Protein AF-A0A3D0KUP7-F1 (afdb_monomer)

Foldseek 3Di:
DVVVVVVVLVVLVVVLVVQLVQLVVQLVPDPDPVSNVVSVVSNVVSVVSVVVSD

Nearest PDB structures (foldseek):
  5l89-assembly3_Z  TM=8.860E-01  e=6.852E+00  Rhodospirillum rubrum
  5l8b-assembly4_V  TM=8.911E-01  e=8.942E+00  Rhodospirillum rubrum
  5l8f-assembly1_C  TM=8.908E-01  e=9.557E+00  Rhodospirillum rubrum ATCC 11170
  5l8b-assembly1_J  TM=8.891E-01  e=9.557E+00  Rhodospirillum rubrum

Solvent-accessible surface area (backbone atoms only — not comparable to full-atom values): 2896 Å² total; per-residue (Å²): 133,58,69,64,54,54,53,53,52,56,52,51,53,53,53,33,53,52,42,34,55,50,13,50,50,38,39,70,74,42,89,47,70,68,54,24,51,52,14,49,52,43,29,52,51,24,52,54,54,46,64,75,74,107

Sequence (54 aa):
MDLVATITANWNYLIVILLMMGGLFIVISQNNMVKKLVGLAIFQTSVFLFYITV

Secondary structure (DSSP, 8-state):
-HHHHHHHHHHHHHHHHHHHHHHHHHHHH-SSHHHHHHHHHHHHHHHHHHHHH-

Structure (mmCIF, N/CA/C/O backbone):
data_AF-A0A3D0KUP7-F1
#
_entry.id   AF-A0A3D0KUP7-F1
#
loop_
_atom_site.group_PDB
_atom_site.id
_atom_site.type_symbol
_atom_site.label_atom_id
_atom_site.label_alt_id
_atom_site.label_comp_id
_atom_site.label_asym_id
_atom_site.label_entity_id
_atom_site.label_seq_id
_atom_site.pdbx_PDB_ins_code
_atom_site.Cartn_x
_atom_site.Cartn_y
_atom_site.Cartn_z
_atom_site.occupancy
_atom_site.B_iso_or_equiv
_atom_site.auth_seq_id
_atom_site.auth_comp_id
_atom_site.auth_asym_id
_atom_site.auth_atom_id
_atom_site.pdbx_PDB_model_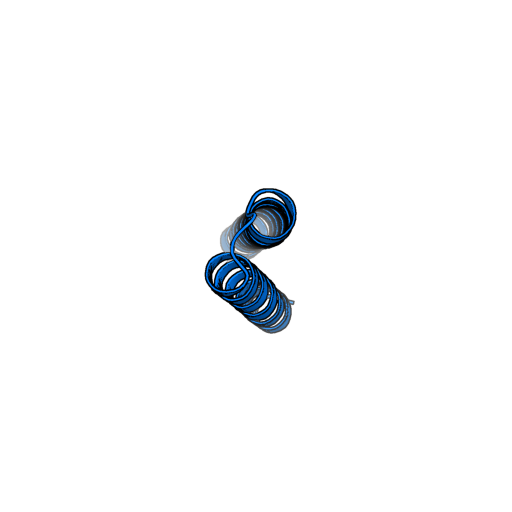num
ATOM 1 N N . MET A 1 1 ? 9.073 6.587 -27.104 1.00 52.97 1 MET A N 1
ATOM 2 C CA . MET A 1 1 ? 7.798 6.202 -26.455 1.00 52.97 1 MET A CA 1
ATOM 3 C C . MET A 1 1 ? 8.028 5.907 -24.964 1.00 52.97 1 MET A C 1
ATOM 5 O O . MET A 1 1 ? 7.220 5.248 -24.329 1.00 52.97 1 MET A O 1
ATOM 9 N N . ASP A 1 2 ? 9.093 6.477 -24.382 1.00 60.72 2 ASP A N 1
ATOM 10 C CA . ASP A 1 2 ? 9.691 6.011 -23.121 1.00 60.72 2 ASP A CA 1
ATOM 11 C C . ASP A 1 2 ? 9.554 7.038 -21.983 1.00 60.72 2 ASP A C 1
ATOM 13 O O . ASP A 1 2 ? 9.551 6.670 -20.811 1.00 60.72 2 ASP A O 1
ATOM 17 N N . LEU A 1 3 ? 9.359 8.325 -22.318 1.00 58.03 3 LEU A N 1
ATOM 18 C CA . LEU A 1 3 ? 9.077 9.390 -21.343 1.00 58.03 3 LEU A CA 1
ATOM 19 C C . LEU A 1 3 ? 7.689 9.247 -20.708 1.00 58.03 3 LEU A C 1
ATOM 21 O O . LEU A 1 3 ? 7.521 9.487 -19.518 1.00 58.03 3 LEU A O 1
ATOM 25 N N . VAL A 1 4 ? 6.687 8.844 -21.495 1.00 62.12 4 VAL A N 1
ATOM 26 C CA . VAL A 1 4 ? 5.327 8.631 -20.979 1.00 62.12 4 VAL A CA 1
ATOM 27 C C . VAL A 1 4 ? 5.323 7.442 -20.016 1.00 62.12 4 VAL A C 1
ATOM 29 O O . VAL A 1 4 ? 4.786 7.555 -18.924 1.00 62.12 4 VAL A O 1
ATOM 32 N N . ALA A 1 5 ? 6.016 6.350 -20.355 1.00 61.28 5 ALA A N 1
ATOM 33 C CA . ALA A 1 5 ? 6.122 5.172 -19.495 1.00 61.28 5 ALA A CA 1
ATOM 34 C C . ALA A 1 5 ? 6.831 5.469 -18.160 1.00 61.28 5 ALA A C 1
ATOM 36 O O . ALA A 1 5 ? 6.352 5.055 -17.108 1.00 61.28 5 ALA A O 1
ATOM 37 N N . THR A 1 6 ? 7.925 6.238 -18.173 1.00 61.09 6 THR A N 1
ATOM 38 C CA . THR A 1 6 ? 8.663 6.597 -16.944 1.00 61.09 6 THR A CA 1
ATOM 39 C C . THR A 1 6 ? 7.905 7.584 -16.054 1.00 61.09 6 THR A C 1
ATOM 41 O O . THR A 1 6 ? 7.909 7.431 -14.832 1.00 61.09 6 THR A O 1
ATOM 44 N N . ILE A 1 7 ? 7.201 8.563 -16.632 1.00 60.41 7 ILE A N 1
ATOM 45 C CA . ILE A 1 7 ? 6.364 9.489 -15.853 1.00 60.41 7 ILE A CA 1
ATOM 46 C C . ILE A 1 7 ? 5.153 8.743 -15.273 1.00 60.41 7 ILE A C 1
ATOM 48 O O . ILE A 1 7 ? 4.863 8.878 -14.084 1.00 60.41 7 ILE A O 1
ATOM 52 N N . THR A 1 8 ? 4.482 7.903 -16.064 1.00 62.19 8 THR A N 1
ATOM 53 C CA . THR A 1 8 ? 3.345 7.093 -15.598 1.00 62.19 8 THR A CA 1
ATOM 54 C C . THR A 1 8 ? 3.751 6.067 -14.530 1.00 62.19 8 THR A C 1
ATOM 56 O O . THR A 1 8 ? 2.965 5.818 -13.613 1.00 62.19 8 THR A O 1
ATOM 59 N N . ALA A 1 9 ? 4.973 5.524 -14.580 1.00 64.62 9 ALA A N 1
ATOM 60 C CA . ALA A 1 9 ? 5.497 4.626 -13.548 1.00 64.62 9 ALA A CA 1
ATOM 61 C C . ALA A 1 9 ? 5.654 5.333 -12.188 1.00 64.62 9 ALA A C 1
ATOM 63 O O . ALA A 1 9 ? 5.151 4.837 -11.180 1.00 64.62 9 ALA A O 1
ATOM 64 N N . ASN A 1 10 ? 6.255 6.530 -12.154 1.00 69.31 10 ASN A N 1
ATOM 65 C CA . ASN A 1 10 ? 6.398 7.310 -10.915 1.00 69.31 10 ASN A CA 1
ATOM 66 C C . ASN A 1 10 ? 5.046 7.746 -10.324 1.00 69.31 10 ASN A C 1
ATOM 68 O O . ASN A 1 10 ? 4.868 7.734 -9.105 1.00 69.31 10 ASN A O 1
ATOM 72 N N . TRP A 1 11 ? 4.080 8.112 -11.172 1.00 71.81 11 TRP A N 1
ATOM 73 C CA . TRP A 1 11 ? 2.753 8.540 -10.718 1.00 71.81 11 TRP A CA 1
ATOM 74 C C . TRP A 1 11 ? 1.930 7.403 -10.103 1.00 71.81 11 TRP A C 1
ATOM 76 O O . TRP A 1 11 ? 1.324 7.601 -9.048 1.00 71.81 11 TRP A O 1
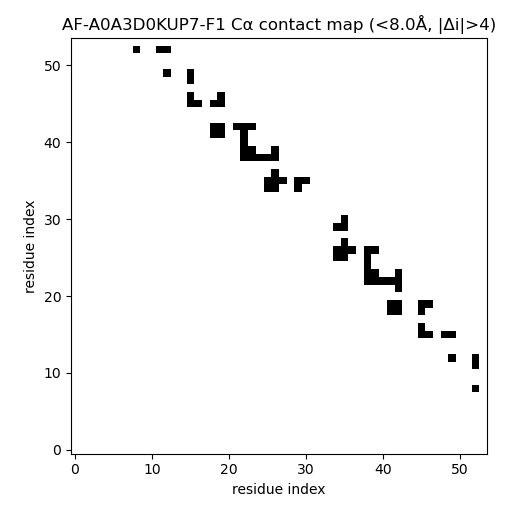ATOM 86 N N . ASN A 1 12 ? 1.931 6.210 -10.707 1.00 77.12 12 ASN A N 1
ATOM 87 C CA . ASN A 1 12 ? 1.232 5.067 -10.113 1.00 77.12 12 ASN A CA 1
ATOM 88 C C . ASN A 1 12 ? 1.852 4.658 -8.773 1.00 77.12 12 ASN A C 1
ATOM 90 O O . ASN A 1 12 ? 1.122 4.388 -7.821 1.00 77.12 12 ASN A O 1
ATOM 94 N N . TYR A 1 13 ? 3.182 4.680 -8.663 1.00 79.06 13 TYR A N 1
ATOM 95 C CA . TYR A 1 13 ? 3.872 4.330 -7.422 1.00 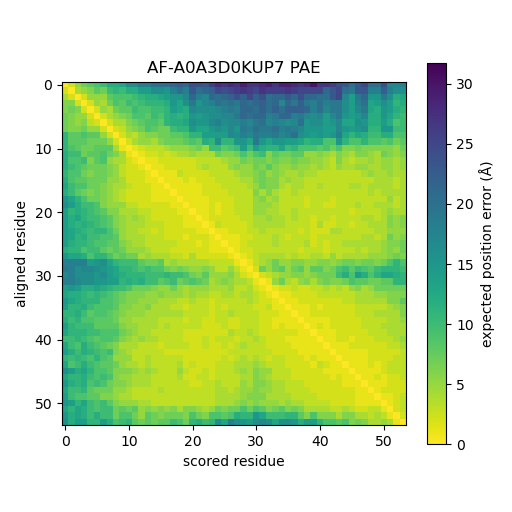79.06 13 TYR A CA 1
ATOM 96 C C . TYR A 1 13 ? 3.471 5.250 -6.255 1.00 79.06 13 TYR A C 1
ATOM 98 O O . TYR A 1 13 ? 3.180 4.781 -5.152 1.00 79.06 13 TYR A O 1
ATOM 106 N N . LEU A 1 14 ? 3.379 6.562 -6.511 1.00 81.50 14 LEU A N 1
ATOM 107 C CA . LEU A 1 14 ? 2.925 7.551 -5.526 1.00 81.50 14 LEU A CA 1
ATOM 108 C C . LEU A 1 14 ? 1.468 7.323 -5.101 1.00 81.50 14 LEU A C 1
ATOM 110 O O . LEU A 1 14 ? 1.161 7.388 -3.909 1.00 81.50 14 LEU A O 1
ATOM 114 N N . ILE A 1 15 ? 0.580 7.025 -6.054 1.00 84.38 15 ILE A N 1
ATOM 115 C CA . ILE A 1 15 ? -0.838 6.742 -5.784 1.00 84.38 15 ILE A CA 1
ATOM 116 C C . ILE A 1 15 ? -0.987 5.506 -4.898 1.00 84.38 15 ILE A C 1
ATOM 118 O O . ILE A 1 15 ? -1.741 5.539 -3.926 1.00 84.38 15 ILE A O 1
ATOM 122 N N . VAL A 1 16 ? -0.247 4.437 -5.194 1.00 85.81 16 VAL A N 1
ATOM 123 C CA . VAL A 1 16 ? -0.309 3.185 -4.434 1.00 85.81 16 VAL A CA 1
ATOM 124 C C . VAL A 1 16 ? 0.182 3.375 -2.997 1.00 85.81 16 VAL A C 1
ATOM 126 O O . VAL A 1 16 ? -0.478 2.918 -2.064 1.00 85.81 16 VAL A O 1
ATOM 129 N N . ILE A 1 17 ? 1.279 4.111 -2.796 1.00 85.06 17 ILE A N 1
ATOM 130 C CA . ILE A 1 17 ? 1.805 4.429 -1.457 1.00 85.06 17 ILE A CA 1
ATOM 131 C C . ILE A 1 17 ? 0.807 5.263 -0.644 1.00 85.06 17 ILE A C 1
ATOM 133 O O . ILE A 1 17 ? 0.583 4.979 0.536 1.00 85.06 17 ILE A O 1
ATOM 137 N N . LEU A 1 18 ? 0.168 6.259 -1.264 1.00 89.12 18 LEU A N 1
ATOM 138 C CA . LEU A 1 18 ? -0.840 7.089 -0.601 1.00 89.12 18 LEU A CA 1
ATOM 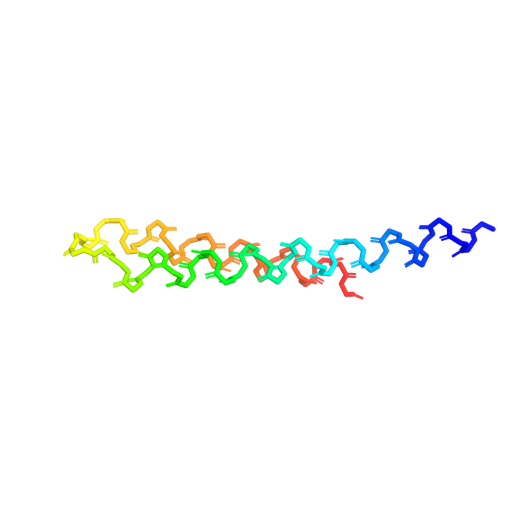139 C C . LEU A 1 18 ? -2.067 6.246 -0.213 1.00 89.12 18 LEU A C 1
ATOM 141 O O . LEU A 1 18 ? -2.555 6.348 0.915 1.00 89.12 18 LEU A O 1
ATOM 145 N N . LEU A 1 19 ? -2.510 5.346 -1.098 1.00 86.88 19 LEU A N 1
ATOM 146 C CA . LEU A 1 19 ? -3.599 4.405 -0.820 1.00 86.88 19 LEU A CA 1
ATOM 147 C C . LEU A 1 19 ? -3.265 3.479 0.359 1.00 86.88 19 LEU A C 1
ATOM 149 O O . LEU A 1 19 ? -4.100 3.262 1.240 1.00 86.88 19 LEU A O 1
ATOM 153 N N . MET A 1 20 ? -2.035 2.964 0.392 1.00 87.81 20 MET A N 1
ATOM 154 C CA . MET A 1 20 ? -1.555 2.052 1.426 1.00 87.81 20 MET A CA 1
ATOM 155 C C . MET A 1 20 ? -1.486 2.746 2.799 1.00 87.81 20 MET A C 1
ATOM 157 O O . MET A 1 20 ? -1.970 2.205 3.797 1.00 87.81 20 MET A O 1
ATOM 161 N N . MET A 1 21 ? -0.973 3.981 2.846 1.00 89.88 21 MET A N 1
ATOM 162 C CA . MET A 1 21 ? -0.953 4.814 4.057 1.00 89.88 21 MET A CA 1
ATOM 163 C C . MET A 1 21 ? -2.362 5.212 4.519 1.00 89.88 21 MET A C 1
ATOM 165 O O . MET A 1 21 ? -2.652 5.173 5.716 1.00 89.88 21 MET A O 1
ATOM 169 N N . GLY A 1 22 ? -3.264 5.530 3.585 1.00 90.69 22 GLY A N 1
ATOM 170 C CA . GLY A 1 22 ? -4.669 5.821 3.880 1.00 90.69 22 GLY A CA 1
ATOM 171 C C . GLY A 1 22 ? -5.420 4.617 4.460 1.00 90.69 22 GLY A C 1
ATOM 172 O O . GLY A 1 22 ? -6.147 4.761 5.446 1.00 90.69 22 GLY A O 1
ATOM 173 N N . GLY A 1 23 ? -5.199 3.417 3.913 1.00 88.19 23 GLY A N 1
ATOM 174 C CA . GLY A 1 23 ? -5.758 2.169 4.443 1.00 88.19 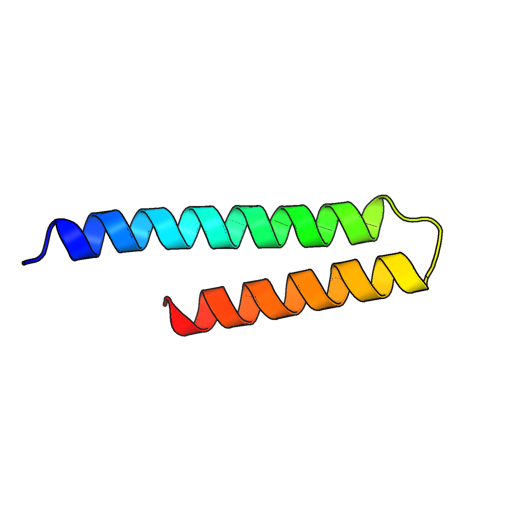23 GLY A CA 1
ATOM 175 C C . GLY A 1 23 ? -5.328 1.914 5.891 1.00 88.19 23 GLY A C 1
ATOM 176 O O . GLY A 1 23 ? -6.168 1.627 6.747 1.00 88.19 23 GLY A O 1
ATOM 177 N N . LEU A 1 24 ? -4.042 2.120 6.196 1.00 88.88 24 LEU A N 1
ATOM 178 C CA . LEU A 1 24 ? -3.507 1.968 7.552 1.00 88.88 24 LEU A CA 1
ATOM 179 C C . LEU A 1 24 ? -4.066 3.021 8.526 1.00 88.88 24 LEU A C 1
ATOM 181 O O . LEU A 1 24 ? -4.407 2.694 9.665 1.00 88.88 24 LEU A O 1
ATOM 185 N N . PHE A 1 25 ? -4.220 4.271 8.077 1.00 88.88 25 PHE A N 1
ATOM 186 C CA . PHE A 1 25 ? -4.811 5.345 8.880 1.00 88.88 25 PHE A CA 1
ATOM 187 C C . PHE A 1 25 ? -6.249 5.015 9.309 1.00 88.88 25 PHE A C 1
ATOM 189 O O . PHE A 1 25 ? -6.615 5.197 10.473 1.00 88.88 25 PHE A O 1
ATOM 196 N N . ILE A 1 26 ? -7.050 4.452 8.398 1.00 86.31 26 ILE A N 1
ATOM 197 C CA . ILE A 1 26 ? -8.418 4.003 8.692 1.00 86.31 26 ILE A CA 1
ATOM 198 C C . ILE A 1 26 ? -8.406 2.842 9.697 1.00 86.31 26 ILE A C 1
ATOM 200 O O . ILE A 1 26 ? -9.238 2.812 10.599 1.00 86.31 26 ILE A O 1
ATOM 204 N N . VAL A 1 27 ? -7.459 1.905 9.608 1.00 87.81 27 VAL A N 1
ATOM 205 C CA . VAL A 1 27 ? -7.357 0.812 10.591 1.00 87.81 27 VAL A CA 1
ATOM 206 C C . VAL A 1 27 ? -7.044 1.345 11.995 1.00 87.81 27 VAL A C 1
ATOM 208 O O . VAL A 1 27 ? -7.610 0.855 12.972 1.00 87.81 27 VAL A O 1
ATOM 211 N N . ILE A 1 28 ? -6.183 2.356 12.122 1.00 87.69 28 ILE A N 1
ATOM 212 C CA . ILE A 1 28 ? -5.777 2.891 13.432 1.00 87.69 28 ILE A CA 1
ATOM 213 C C . ILE A 1 28 ? -6.861 3.798 14.037 1.00 87.69 28 ILE A C 1
ATOM 215 O O . ILE A 1 28 ? -7.139 3.708 15.231 1.00 87.69 28 ILE A O 1
ATOM 219 N N . SER A 1 29 ? -7.498 4.650 13.228 1.00 87.94 29 SER A N 1
ATOM 220 C CA . SER A 1 29 ? -8.422 5.690 13.709 1.00 87.94 29 SER A CA 1
ATOM 221 C C . SER A 1 29 ? -9.792 5.159 14.162 1.00 87.94 29 SER A C 1
ATOM 223 O O . SER A 1 29 ? -10.486 5.811 14.945 1.00 87.94 29 SER A O 1
ATOM 225 N N . GLN A 1 30 ? -10.217 3.989 13.683 1.00 83.62 30 GLN A N 1
ATOM 226 C CA . GLN A 1 30 ? -11.594 3.528 13.865 1.00 83.62 30 GLN A CA 1
ATOM 227 C C . GLN A 1 30 ? -11.757 2.683 15.139 1.00 83.62 30 GLN A C 1
ATOM 229 O O . GLN A 1 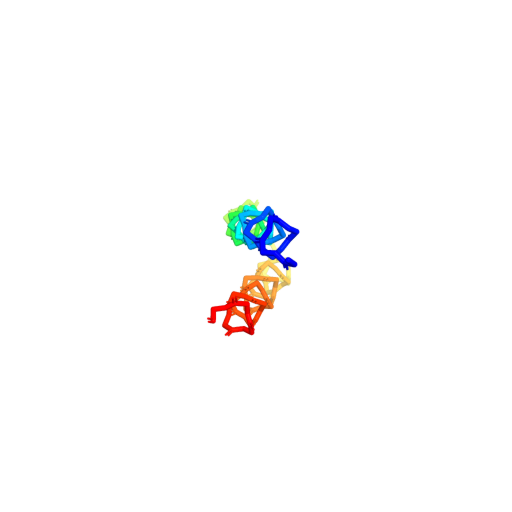30 ? -11.125 1.640 15.299 1.00 83.62 30 GLN A O 1
ATOM 234 N N . ASN A 1 31 ? -12.688 3.078 16.014 1.00 79.12 31 ASN A N 1
ATOM 235 C CA . ASN A 1 31 ? -13.045 2.305 17.214 1.00 79.12 31 ASN A CA 1
ATOM 236 C C . ASN A 1 31 ? -14.001 1.128 16.911 1.00 79.12 31 ASN A C 1
ATOM 238 O O . ASN A 1 31 ? -14.127 0.200 17.702 1.00 79.12 31 ASN A O 1
ATOM 242 N N . ASN A 1 32 ? -14.681 1.153 15.756 1.00 87.88 32 ASN A N 1
ATOM 243 C CA . ASN A 1 32 ? -15.618 0.107 15.339 1.00 87.88 32 ASN A CA 1
ATOM 244 C C . ASN A 1 32 ? -14.916 -0.946 14.460 1.00 87.88 32 ASN A C 1
ATOM 246 O O . ASN A 1 32 ? -14.264 -0.599 13.470 1.00 87.88 32 ASN A O 1
ATOM 250 N N . MET A 1 33 ? -15.095 -2.230 14.791 1.00 83.88 33 MET A N 1
ATOM 251 C CA . MET A 1 33 ? -14.463 -3.357 14.094 1.00 83.88 33 MET A CA 1
ATOM 252 C C . MET A 1 33 ? -14.822 -3.420 12.603 1.00 83.88 33 MET A C 1
ATOM 254 O O . MET A 1 33 ? -13.962 -3.738 11.786 1.00 83.88 33 MET A O 1
ATOM 258 N N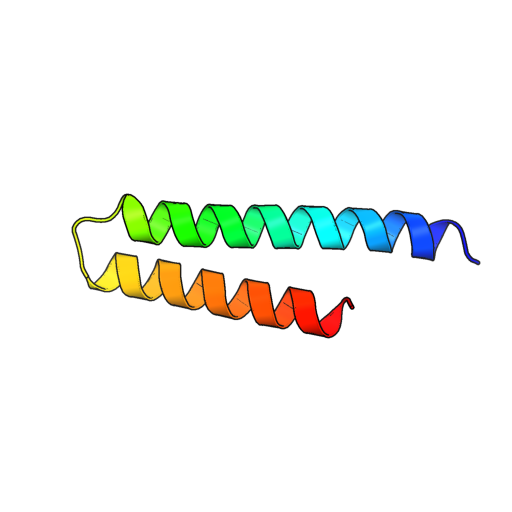 . VAL A 1 34 ? -16.046 -3.039 12.217 1.00 87.50 34 VAL A N 1
ATOM 259 C CA . VAL A 1 34 ? -16.469 -3.047 10.802 1.00 87.50 34 VAL A CA 1
ATOM 260 C C . VAL A 1 34 ? -15.651 -2.054 9.975 1.00 87.50 34 VAL A C 1
ATOM 262 O O . VAL A 1 34 ? -15.175 -2.379 8.890 1.00 87.50 34 VAL A O 1
ATOM 265 N N . LYS A 1 35 ? -15.421 -0.847 10.505 1.00 80.94 35 LYS A N 1
ATOM 266 C CA . LYS A 1 35 ? -14.641 0.182 9.805 1.00 80.94 35 LYS A CA 1
ATOM 267 C C . LYS A 1 35 ? -13.146 -0.162 9.748 1.00 80.94 35 LYS A C 1
ATOM 269 O O . LYS A 1 35 ? -12.492 0.193 8.772 1.00 80.94 35 LYS A O 1
ATOM 274 N N . LYS A 1 36 ? -12.624 -0.919 10.723 1.00 84.38 36 LYS A N 1
ATOM 275 C CA . LYS A 1 36 ? -11.280 -1.521 10.645 1.00 84.38 36 LYS A CA 1
ATOM 276 C C . LYS A 1 36 ? -11.168 -2.549 9.518 1.00 84.38 36 LYS A C 1
ATOM 278 O O . LYS A 1 36 ? -10.171 -2.554 8.806 1.00 84.38 36 LYS A O 1
ATOM 283 N N . LEU A 1 37 ? -12.196 -3.374 9.324 1.00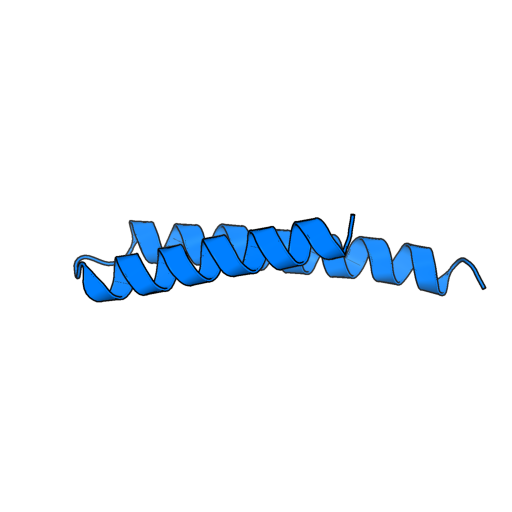 88.38 37 LEU A N 1
ATOM 284 C CA . LEU A 1 37 ? -12.241 -4.390 8.267 1.00 88.38 37 LEU A CA 1
ATOM 285 C C . LEU A 1 37 ? -12.261 -3.751 6.868 1.00 88.38 37 LEU A C 1
ATOM 287 O O . LEU A 1 37 ? -11.547 -4.197 5.975 1.00 88.38 37 LEU A O 1
ATOM 291 N N . VAL A 1 38 ? -12.991 -2.640 6.707 1.00 89.19 38 VAL A N 1
ATOM 292 C CA . VAL A 1 38 ? -12.961 -1.826 5.478 1.00 89.19 38 VAL A CA 1
ATOM 293 C C . VAL A 1 38 ? -11.569 -1.231 5.235 1.00 89.19 38 VAL A C 1
ATOM 295 O O . VAL A 1 38 ? -11.057 -1.324 4.123 1.00 89.19 38 VAL A O 1
ATOM 298 N N . GLY A 1 39 ? -10.920 -0.674 6.266 1.00 88.69 39 GLY A N 1
ATOM 299 C CA . GLY A 1 39 ? -9.539 -0.179 6.156 1.00 88.69 39 GLY A CA 1
ATOM 300 C C . GLY A 1 39 ? -8.544 -1.272 5.748 1.00 88.69 39 GLY A C 1
ATOM 301 O O . GLY A 1 39 ? -7.683 -1.044 4.898 1.00 88.69 39 GLY A O 1
ATOM 302 N N . LEU A 1 40 ? -8.712 -2.485 6.283 1.00 90.31 40 LEU A N 1
ATOM 303 C CA . LEU A 1 40 ? -7.887 -3.641 5.935 1.00 90.31 40 LEU A CA 1
ATOM 304 C C . LEU A 1 40 ? -8.120 -4.116 4.488 1.00 90.31 40 LEU A C 1
ATOM 306 O O . LEU A 1 40 ? -7.160 -4.441 3.792 1.00 90.31 40 LEU A O 1
ATOM 310 N N . ALA A 1 41 ? -9.363 -4.100 4.001 1.00 90.38 41 ALA A N 1
ATOM 311 C CA . ALA A 1 41 ? -9.686 -4.427 2.609 1.00 90.38 41 ALA A CA 1
ATOM 312 C C . ALA A 1 41 ? -9.098 -3.406 1.611 1.00 90.38 41 ALA A C 1
ATOM 314 O O . ALA A 1 41 ? -8.615 -3.778 0.538 1.00 90.38 41 ALA A O 1
ATOM 315 N N . ILE A 1 42 ? -9.078 -2.118 1.977 1.00 90.06 42 ILE A N 1
ATOM 316 C CA . ILE A 1 42 ? -8.428 -1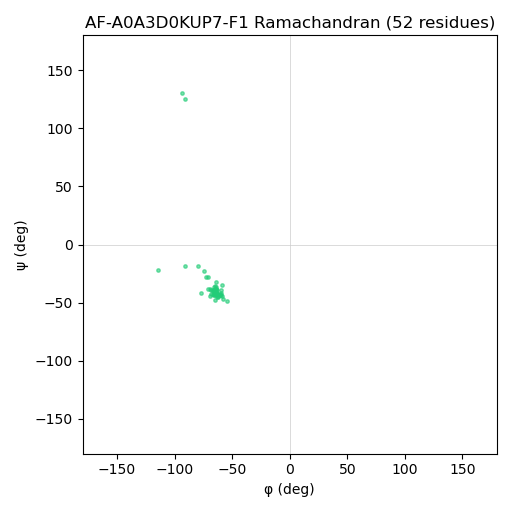.060 1.183 1.00 90.06 42 ILE A CA 1
ATOM 317 C C . ILE A 1 42 ? -6.913 -1.283 1.136 1.00 90.06 42 ILE A C 1
ATOM 319 O O . ILE A 1 42 ? -6.315 -1.211 0.061 1.00 90.06 42 ILE A O 1
ATOM 323 N N . PHE A 1 43 ? -6.298 -1.620 2.273 1.00 92.69 43 PHE A N 1
ATOM 324 C CA . PHE A 1 43 ? -4.879 -1.975 2.324 1.00 92.69 43 PHE A CA 1
ATOM 325 C C . PHE A 1 43 ? -4.569 -3.164 1.401 1.00 92.69 43 PHE A C 1
ATOM 327 O O . PHE A 1 43 ? -3.663 -3.083 0.575 1.00 92.69 43 PHE A O 1
ATOM 334 N N . GLN A 1 44 ? -5.376 -4.225 1.443 1.00 87.00 44 GLN A N 1
ATOM 335 C CA . GLN A 1 44 ? -5.215 -5.377 0.553 1.00 87.00 44 GLN A CA 1
ATOM 336 C C . GLN A 1 44 ? -5.343 -5.002 -0.937 1.00 87.00 44 GLN A C 1
ATOM 338 O O . GLN A 1 44 ? -4.537 -5.435 -1.757 1.00 87.00 44 GLN A O 1
ATOM 343 N N . THR A 1 45 ? -6.310 -4.152 -1.292 1.00 90.38 45 THR A N 1
ATOM 344 C CA . THR A 1 45 ? -6.508 -3.682 -2.677 1.00 90.38 45 THR A CA 1
ATOM 345 C C . THR A 1 45 ? -5.320 -2.853 -3.172 1.00 90.38 45 THR A C 1
ATOM 347 O O . THR A 1 45 ? -4.892 -3.005 -4.315 1.00 90.38 45 THR A O 1
ATOM 350 N N . SER A 1 46 ? -4.729 -2.023 -2.305 1.00 85.75 46 SER A N 1
ATOM 351 C CA . SER A 1 46 ? -3.521 -1.259 -2.646 1.00 85.75 46 SER A CA 1
ATOM 352 C C . SER A 1 46 ? -2.311 -2.156 -2.935 1.00 85.75 46 SER A C 1
ATOM 354 O O . SER A 1 46 ? -1.563 -1.874 -3.866 1.00 85.75 46 SER A O 1
ATOM 356 N N . VAL A 1 47 ? -2.162 -3.279 -2.219 1.00 86.38 47 VAL A N 1
ATOM 357 C CA . VAL A 1 47 ? -1.104 -4.275 -2.478 1.00 86.38 47 VAL A CA 1
ATOM 358 C C . VAL A 1 47 ? -1.310 -4.966 -3.827 1.00 86.38 47 VAL A C 1
ATOM 360 O O . VAL A 1 47 ? -0.344 -5.181 -4.554 1.00 86.38 47 VAL A O 1
ATOM 363 N N . PHE A 1 48 ? -2.554 -5.271 -4.205 1.00 87.44 48 PHE A N 1
ATOM 364 C CA . PHE A 1 48 ? -2.838 -5.821 -5.534 1.00 87.44 48 PHE A CA 1
ATOM 365 C C . PHE A 1 48 ? -2.502 -4.838 -6.656 1.00 87.44 48 PHE A C 1
ATOM 367 O O . PHE A 1 48 ? -1.898 -5.235 -7.650 1.00 87.44 48 PHE A O 1
ATOM 374 N N . LEU A 1 49 ? -2.838 -3.556 -6.487 1.00 85.19 49 LEU A N 1
ATOM 375 C CA . LEU A 1 49 ? -2.446 -2.515 -7.438 1.00 85.19 49 LEU A CA 1
ATOM 376 C C . LEU A 1 49 ? -0.922 -2.386 -7.517 1.00 85.19 49 LEU A C 1
ATOM 378 O O . LEU A 1 49 ? -0.380 -2.355 -8.616 1.00 85.19 49 LEU A O 1
ATOM 382 N N . PHE A 1 50 ? -0.223 -2.397 -6.377 1.00 84.38 50 PHE A N 1
ATOM 383 C CA . PHE A 1 50 ? 1.241 -2.398 -6.343 1.00 84.38 50 PHE A CA 1
ATOM 384 C C . PHE A 1 50 ? 1.831 -3.544 -7.168 1.00 84.38 50 PHE A C 1
ATOM 386 O O . PHE A 1 50 ? 2.694 -3.318 -8.007 1.00 84.38 50 PHE A O 1
ATOM 393 N N . TYR A 1 51 ? 1.317 -4.758 -6.964 1.00 80.38 51 TYR A N 1
ATOM 394 C CA . TYR A 1 51 ? 1.801 -5.961 -7.631 1.00 80.38 51 TYR A CA 1
ATOM 395 C C . TYR A 1 51 ? 1.592 -5.949 -9.150 1.00 80.38 51 TYR A C 1
ATOM 397 O O . TYR A 1 51 ? 2.440 -6.448 -9.870 1.00 80.38 51 TYR A O 1
ATOM 405 N N . ILE A 1 52 ? 0.486 -5.382 -9.646 1.00 80.12 52 ILE A N 1
ATOM 406 C CA . ILE A 1 52 ? 0.229 -5.279 -11.096 1.00 80.12 52 ILE A CA 1
ATOM 407 C C . ILE A 1 52 ? 1.132 -4.229 -11.757 1.00 80.12 52 ILE A C 1
ATOM 409 O O . ILE A 1 52 ? 1.393 -4.308 -12.956 1.00 80.12 52 ILE A O 1
ATOM 413 N N . THR A 1 53 ? 1.557 -3.217 -10.999 1.00 71.06 53 THR A N 1
ATOM 414 C CA . THR A 1 53 ? 2.312 -2.083 -11.550 1.00 71.06 53 THR A CA 1
ATOM 415 C C . THR A 1 53 ? 3.831 -2.289 -11.521 1.00 71.06 53 THR A C 1
ATOM 417 O O . THR A 1 53 ? 4.541 -1.567 -12.221 1.00 71.06 53 THR A O 1
ATOM 420 N N . VAL A 1 54 ? 4.321 -3.224 -10.700 1.00 67.00 54 VAL A N 1
ATOM 421 C CA . VAL A 1 54 ? 5.719 -3.697 -10.685 1.00 67.00 54 VAL A CA 1
ATOM 422 C C . VAL A 1 54 ? 5.921 -4.720 -11.794 1.00 67.00 54 VAL A C 1
ATOM 424 O O . VAL A 1 54 ? 6.936 -4.589 -12.511 1.00 67.00 54 VAL A O 1
#

pLDDT: mean 80.73, std 10.63, range [52.97, 92.69]

Mean predicted aligned error: 6.62 Å

Radius of gyration: 13.8 Å; Cα contacts (8 Å, |Δi|>4): 38; chains: 1; bounding box: 26×16×44 Å